Protein AF-A0A7L3M7T2-F1 (afdb_monomer_lite)

Foldseek 3Di:
DDPDAQFPDWDDDDPDIDTDGNDDDPDDDDDDDDDDDPDDDPPDDWDKDWDDDPPCPPDDIDIDTDDDDD

pLDDT: mean 78.97, std 12.84, range [40.62, 95.25]

Sequence (70 aa):
LENRTIVKKIEVKANVVYIYLEKLNDESQTFILQLEQVIQVKNLKPASIKIYDYYQPGGLQISSSSGVRS

Secondary structure (DSSP, 8-state):
------EEEEEEETTEEEEEES---SS-----------S--SSPPPEEEEE--TT-TTS--EEEEE----

InterPro domains:
  IPR009048 Alpha-macroglobulin, receptor-binding [PF07677] (4-58)
  IPR009048 Alpha-macroglobulin, receptor-binding [SM01361] (1-65)
  IPR036595 Alpha-macroglobulin, receptor-binding domain superfamily [G3DSA:2.60.40.690] (1-63)
  IPR036595 Alpha-macroglobulin, receptor-binding domain superfamily [SSF49410] (3-58)

Structure (mmCIF, N/CA/C/O backbone):
data_AF-A0A7L3M7T2-F1
#
_entry.id   AF-A0A7L3M7T2-F1
#
loop_
_atom_site.group_PDB
_atom_site.id
_atom_site.type_symbol
_atom_site.label_atom_id
_atom_site.label_alt_id
_atom_site.label_comp_id
_atom_site.label_asym_id
_atom_site.label_entity_id
_atom_site.label_seq_i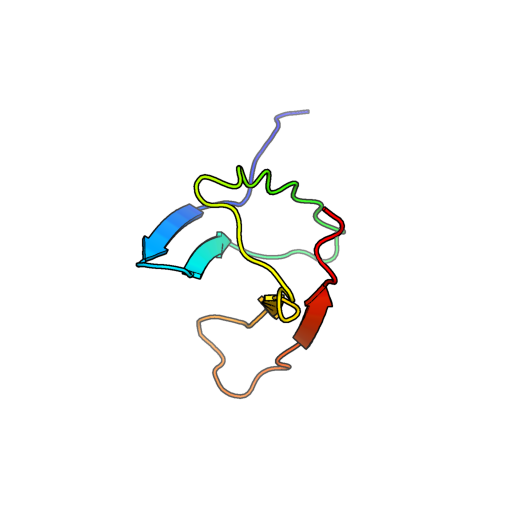d
_atom_site.pdbx_PDB_ins_code
_atom_site.Cartn_x
_atom_site.Cartn_y
_atom_site.Cartn_z
_atom_site.occupancy
_atom_site.B_iso_or_equiv
_atom_site.auth_seq_id
_atom_site.auth_comp_id
_atom_site.auth_asym_id
_atom_site.auth_atom_id
_atom_site.pdbx_PDB_model_num
ATOM 1 N N . LEU A 1 1 ? 23.245 4.452 -1.049 1.00 40.62 1 LEU A N 1
ATOM 2 C CA . LEU A 1 1 ? 22.095 3.841 -1.746 1.00 40.62 1 LEU A CA 1
ATOM 3 C C . LEU A 1 1 ? 20.879 4.667 -1.386 1.00 40.62 1 LEU A C 1
ATOM 5 O O . LEU A 1 1 ? 20.488 4.698 -0.228 1.00 40.62 1 LEU A O 1
ATOM 9 N N . GLU A 1 2 ? 20.412 5.468 -2.332 1.00 43.62 2 GLU A N 1
ATOM 10 C CA . GLU A 1 2 ? 19.290 6.381 -2.137 1.00 43.62 2 GLU A CA 1
ATOM 11 C C . GLU A 1 2 ? 18.003 5.563 -1.974 1.00 43.62 2 GLU A C 1
ATOM 13 O O . GLU A 1 2 ? 17.700 4.725 -2.821 1.00 43.62 2 GLU A O 1
ATOM 18 N N . ASN A 1 3 ? 17.253 5.798 -0.894 1.00 53.53 3 ASN A N 1
ATOM 19 C CA . ASN A 1 3 ? 15.901 5.270 -0.696 1.00 53.53 3 ASN A CA 1
ATOM 20 C C . ASN A 1 3 ? 14.958 5.893 -1.736 1.00 53.53 3 ASN A C 1
ATOM 22 O O . ASN A 1 3 ? 14.240 6.852 -1.454 1.00 53.53 3 ASN A O 1
ATOM 26 N N . ARG A 1 4 ? 14.984 5.380 -2.966 1.00 60.62 4 ARG A N 1
ATOM 27 C CA . ARG A 1 4 ? 14.045 5.775 -4.015 1.00 60.62 4 ARG A CA 1
ATOM 28 C C . ARG A 1 4 ? 12.774 4.962 -3.832 1.00 60.62 4 ARG A C 1
ATOM 30 O O . ARG A 1 4 ? 12.658 3.847 -4.323 1.00 60.62 4 ARG A O 1
ATOM 37 N N . THR A 1 5 ? 11.836 5.508 -3.065 1.00 76.56 5 THR A N 1
ATOM 38 C CA . THR A 1 5 ? 10.477 4.968 -3.037 1.00 76.56 5 THR A CA 1
ATOM 39 C C . THR A 1 5 ? 9.848 5.147 -4.419 1.00 76.56 5 THR A C 1
ATOM 41 O O . THR A 1 5 ? 9.868 6.241 -4.972 1.00 76.56 5 THR A O 1
ATOM 44 N N . ILE A 1 6 ? 9.290 4.077 -4.984 1.00 89.19 6 ILE A N 1
ATOM 45 C CA . ILE A 1 6 ? 8.544 4.122 -6.255 1.00 89.19 6 ILE A CA 1
ATOM 46 C C . ILE A 1 6 ? 7.088 4.570 -6.057 1.00 89.19 6 ILE A C 1
ATOM 48 O O . ILE A 1 6 ? 6.281 4.505 -6.984 1.00 89.19 6 ILE A O 1
ATOM 52 N N . VAL A 1 7 ? 6.714 4.972 -4.838 1.00 90.12 7 VAL A N 1
ATOM 53 C CA . VAL A 1 7 ? 5.373 5.474 -4.537 1.00 90.12 7 VAL A CA 1
ATOM 54 C C . VAL A 1 7 ? 5.215 6.852 -5.163 1.00 90.12 7 VAL A C 1
ATOM 56 O O . VAL A 1 7 ? 5.793 7.834 -4.706 1.00 90.12 7 VAL A O 1
ATOM 59 N N . LYS A 1 8 ? 4.375 6.925 -6.192 1.00 90.50 8 LYS A N 1
ATOM 60 C CA . LYS A 1 8 ? 4.036 8.161 -6.895 1.00 90.50 8 LYS A CA 1
ATOM 61 C C . LYS A 1 8 ? 3.001 8.983 -6.135 1.00 90.50 8 LYS A C 1
ATOM 63 O O . LYS A 1 8 ? 3.071 10.208 -6.103 1.00 90.50 8 LYS A O 1
ATOM 68 N N . LYS A 1 9 ? 1.986 8.312 -5.585 1.00 92.25 9 LYS A N 1
ATOM 69 C CA . LYS A 1 9 ? 0.857 8.965 -4.913 1.00 92.25 9 LYS A CA 1
ATOM 70 C C . LYS A 1 9 ? 0.180 8.015 -3.937 1.00 92.25 9 LYS A C 1
ATOM 72 O O . LYS A 1 9 ? 0.090 6.817 -4.194 1.00 92.25 9 LYS A O 1
ATOM 77 N N . ILE A 1 10 ? -0.367 8.578 -2.867 1.00 92.56 10 ILE A N 1
ATOM 78 C CA . ILE A 1 10 ? -1.306 7.900 -1.977 1.00 92.56 10 ILE A CA 1
ATOM 79 C C . ILE A 1 10 ? -2.625 8.674 -2.010 1.00 92.56 10 ILE A C 1
ATOM 81 O O . ILE A 1 10 ? -2.633 9.898 -1.877 1.00 92.56 10 ILE A O 1
ATOM 85 N N . GLU A 1 11 ? -3.737 7.970 -2.201 1.00 95.25 11 GLU A N 1
ATOM 86 C CA . GLU A 1 11 ? -5.084 8.519 -2.038 1.00 95.25 11 GLU A CA 1
ATOM 87 C C . GLU A 1 11 ? -5.849 7.701 -1.004 1.00 95.25 11 GLU A C 1
ATOM 89 O O . GLU A 1 11 ? -5.938 6.480 -1.109 1.00 95.25 11 GLU A O 1
ATOM 94 N N . VAL A 1 12 ? -6.455 8.376 -0.033 1.00 91.69 12 VAL A N 1
ATOM 95 C CA . VAL A 1 12 ? -7.343 7.744 0.946 1.00 91.69 12 VAL A CA 1
ATOM 96 C C . VAL A 1 12 ? -8.774 8.138 0.606 1.00 91.69 12 VAL A C 1
ATOM 98 O O . VAL A 1 12 ? -9.089 9.326 0.524 1.00 91.69 12 VAL A O 1
ATOM 101 N N . LYS A 1 13 ? -9.646 7.151 0.384 1.00 90.75 13 LYS A N 1
ATOM 102 C CA . LYS A 1 13 ? -11.078 7.364 0.125 1.00 90.75 13 LYS A CA 1
ATOM 103 C C . LYS A 1 13 ? -11.894 6.495 1.059 1.00 90.75 13 LYS A C 1
ATOM 105 O O . LYS A 1 13 ? -11.816 5.279 0.950 1.00 90.75 13 LYS A O 1
ATOM 110 N N . ALA A 1 14 ? -12.709 7.111 1.914 1.00 85.56 14 ALA A N 1
ATOM 111 C CA . ALA A 1 14 ? -13.546 6.426 2.902 1.00 85.56 14 ALA A CA 1
ATOM 112 C C . ALA A 1 14 ? -12.779 5.318 3.659 1.00 85.56 14 ALA A C 1
ATOM 114 O O . ALA A 1 14 ? -12.060 5.617 4.605 1.00 85.56 14 ALA A O 1
ATOM 115 N N . ASN A 1 15 ? -12.900 4.062 3.226 1.00 85.25 15 ASN A N 1
ATOM 116 C CA . ASN A 1 15 ? -12.283 2.870 3.811 1.00 85.25 15 ASN A CA 1
ATOM 117 C C . ASN A 1 15 ? -11.248 2.171 2.899 1.00 85.25 15 ASN A C 1
ATOM 119 O O . ASN A 1 15 ? -10.882 1.027 3.164 1.00 85.25 15 ASN A O 1
ATOM 123 N N . VAL A 1 16 ? -10.807 2.814 1.815 1.00 89.31 16 VAL A N 1
ATOM 124 C CA . VAL A 1 16 ? -9.846 2.270 0.846 1.00 89.31 16 VAL A CA 1
ATOM 125 C C . VAL A 1 16 ? -8.640 3.197 0.723 1.00 89.31 16 VAL A C 1
ATOM 127 O O . VAL A 1 16 ? -8.783 4.404 0.516 1.00 89.31 16 VAL A O 1
ATOM 130 N N . VAL A 1 17 ? -7.446 2.614 0.809 1.00 91.62 17 VAL A N 1
ATOM 131 C CA . VAL A 1 17 ? -6.176 3.286 0.520 1.00 91.62 17 VAL A CA 1
ATOM 132 C C . VAL A 1 17 ? -5.709 2.847 -0.864 1.00 91.62 17 VAL A C 1
ATOM 134 O O . VAL A 1 17 ? -5.526 1.657 -1.111 1.00 91.62 17 VAL A O 1
ATOM 137 N N . TYR A 1 18 ? -5.513 3.807 -1.762 1.00 92.56 18 TYR A N 1
ATOM 138 C CA . TYR A 1 18 ? -4.913 3.600 -3.074 1.00 92.56 18 TYR A CA 1
ATOM 139 C C . TYR A 1 18 ? -3.452 4.031 -3.024 1.00 92.56 18 TYR A C 1
ATOM 141 O O . TYR A 1 18 ? -3.147 5.173 -2.676 1.00 92.56 18 TYR A O 1
ATOM 149 N N . ILE A 1 19 ? -2.556 3.122 -3.395 1.00 91.69 19 ILE A N 1
ATOM 150 C CA . ILE A 1 19 ? -1.122 3.381 -3.500 1.00 91.69 19 ILE A CA 1
ATOM 151 C C . ILE A 1 19 ? -0.756 3.260 -4.976 1.00 91.69 19 ILE A C 1
ATOM 153 O O . ILE A 1 19 ? -0.860 2.186 -5.564 1.00 91.69 19 ILE A O 1
ATOM 157 N N . TYR A 1 20 ? -0.354 4.373 -5.577 1.00 91.56 20 TYR A N 1
ATOM 158 C CA . TYR A 1 20 ? 0.073 4.428 -6.968 1.00 91.56 20 TYR A CA 1
ATOM 159 C C . TYR A 1 20 ? 1.585 4.272 -7.011 1.00 91.56 20 TYR A C 1
ATOM 161 O O . TYR A 1 20 ? 2.309 5.110 -6.472 1.00 91.56 20 TYR A O 1
ATOM 169 N N . LEU A 1 21 ? 2.049 3.209 -7.655 1.00 90.94 21 LEU A N 1
ATOM 170 C CA . LEU A 1 21 ? 3.466 2.955 -7.893 1.00 90.94 21 LEU A CA 1
ATOM 171 C C . LEU A 1 21 ? 3.838 3.452 -9.297 1.00 90.94 21 LEU A C 1
ATOM 173 O O . LEU A 1 21 ? 3.001 3.412 -10.198 1.00 90.94 21 LEU A O 1
ATOM 177 N N . GLU A 1 22 ? 5.063 3.940 -9.490 1.00 87.94 22 GLU A N 1
ATOM 178 C CA . GLU A 1 22 ? 5.544 4.365 -10.811 1.00 87.94 22 GLU A CA 1
ATOM 179 C C . GLU A 1 22 ? 5.700 3.181 -11.769 1.00 87.94 22 GLU A C 1
ATOM 181 O O . GLU A 1 22 ? 4.936 3.039 -12.721 1.00 87.94 22 GLU A O 1
ATOM 186 N N . LYS A 1 23 ? 6.700 2.334 -11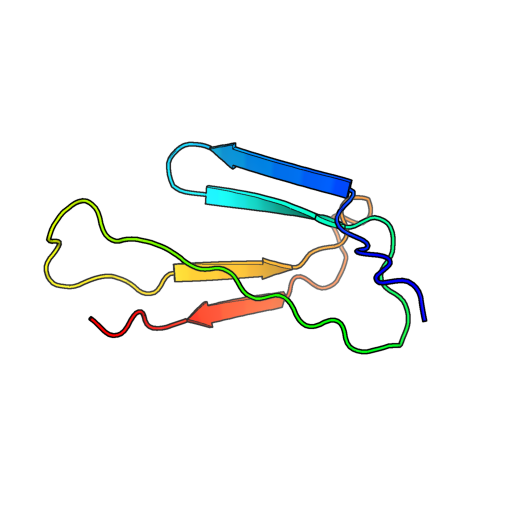.521 1.00 8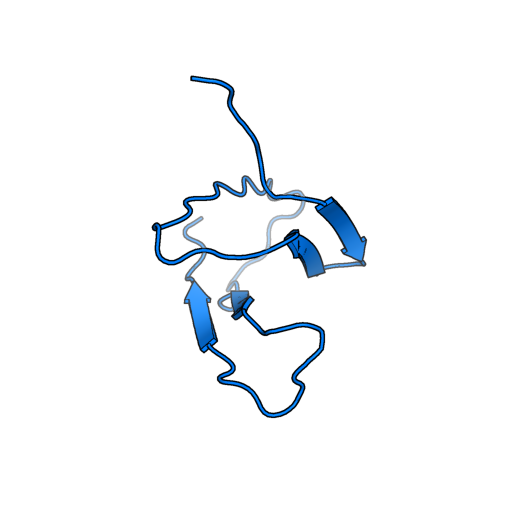3.94 23 LYS A N 1
ATOM 187 C CA . LYS A 1 23 ? 6.962 1.123 -12.293 1.00 83.94 23 LYS A CA 1
ATOM 188 C C . LYS A 1 23 ? 7.523 0.060 -11.361 1.00 83.94 23 LYS A C 1
ATOM 190 O O . LYS A 1 23 ? 8.468 0.321 -10.621 1.00 83.94 23 LYS A O 1
ATOM 195 N N . LEU A 1 24 ? 6.944 -1.134 -11.424 1.00 83.81 24 LEU A N 1
ATOM 196 C CA . LEU A 1 24 ? 7.534 -2.321 -10.816 1.00 83.81 24 LEU A CA 1
ATOM 197 C C . LEU A 1 24 ? 8.656 -2.843 -11.724 1.00 83.81 24 LEU A C 1
ATOM 199 O O . LEU A 1 24 ? 8.515 -2.862 -12.949 1.00 83.81 24 LEU A O 1
ATOM 203 N N . ASN A 1 25 ? 9.775 -3.223 -11.117 1.00 81.56 25 ASN A N 1
ATOM 204 C CA . ASN A 1 25 ? 10.857 -3.964 -11.758 1.00 81.56 25 ASN A CA 1
ATOM 205 C C . ASN A 1 25 ? 10.827 -5.428 -11.280 1.00 81.56 25 ASN A C 1
ATOM 207 O O . ASN A 1 25 ? 9.977 -5.801 -10.475 1.00 81.56 25 ASN A O 1
ATOM 211 N N . ASP A 1 26 ? 11.757 -6.250 -11.766 1.00 85.00 26 ASP A N 1
ATOM 212 C CA . ASP A 1 26 ? 11.860 -7.665 -11.372 1.00 85.00 26 ASP A CA 1
ATOM 213 C C . ASP A 1 26 ? 12.383 -7.853 -9.930 1.00 85.00 26 ASP A C 1
ATOM 215 O O . ASP A 1 26 ? 12.540 -8.976 -9.451 1.00 85.00 26 ASP A O 1
ATOM 219 N N . GLU A 1 27 ? 12.653 -6.758 -9.214 1.00 86.19 27 GLU A N 1
ATOM 220 C CA . GLU A 1 27 ? 13.085 -6.783 -7.822 1.00 86.19 27 GLU A CA 1
ATOM 221 C C . GLU A 1 27 ? 11.879 -6.757 -6.880 1.00 86.19 27 GLU A C 1
ATOM 223 O O . GLU A 1 27 ? 10.897 -6.038 -7.077 1.00 86.19 27 GLU A O 1
ATOM 228 N N . SER A 1 28 ? 11.970 -7.527 -5.796 1.00 84.31 28 SER A N 1
ATOM 229 C CA . SER A 1 28 ? 10.924 -7.553 -4.775 1.00 84.31 28 SER A CA 1
ATOM 230 C C . SER A 1 28 ? 10.826 -6.209 -4.056 1.00 84.31 28 SER A C 1
ATOM 232 O O . SER A 1 28 ? 11.801 -5.724 -3.486 1.00 84.31 28 SER A O 1
ATOM 234 N N . GLN A 1 29 ? 9.621 -5.645 -4.022 1.00 83.12 29 GLN A N 1
ATOM 235 C CA . GLN A 1 29 ? 9.316 -4.414 -3.299 1.00 83.12 29 GLN A CA 1
ATOM 236 C C . GLN A 1 29 ? 8.557 -4.745 -2.012 1.00 83.12 29 GLN A C 1
ATOM 238 O O . GLN A 1 29 ? 7.578 -5.492 -2.036 1.00 83.12 29 GLN A O 1
ATOM 243 N N . THR A 1 30 ? 8.997 -4.185 -0.884 1.00 85.88 30 THR A N 1
ATOM 244 C CA . THR A 1 30 ? 8.341 -4.367 0.419 1.00 85.88 30 THR A CA 1
ATOM 245 C C . THR A 1 30 ? 7.798 -3.037 0.914 1.00 85.88 30 THR A C 1
ATOM 247 O O . THR A 1 30 ? 8.536 -2.061 1.024 1.00 85.88 30 THR A O 1
ATOM 250 N N . PHE A 1 31 ? 6.511 -3.014 1.254 1.00 84.56 31 PHE A N 1
ATOM 251 C CA . PHE A 1 31 ? 5.832 -1.846 1.805 1.00 84.56 31 PHE A CA 1
ATOM 252 C C . PHE A 1 31 ? 5.201 -2.203 3.147 1.00 84.56 31 PHE A C 1
ATOM 254 O O . PHE A 1 31 ? 4.657 -3.294 3.314 1.00 84.56 31 PHE A O 1
ATOM 261 N N . ILE A 1 32 ? 5.248 -1.266 4.092 1.00 85.69 32 ILE A N 1
ATOM 262 C CA . ILE A 1 32 ? 4.631 -1.411 5.410 1.00 85.69 32 ILE A CA 1
ATOM 263 C C . ILE A 1 32 ? 3.500 -0.391 5.504 1.00 85.69 32 ILE A C 1
ATOM 265 O O . ILE A 1 32 ? 3.735 0.809 5.377 1.00 85.69 32 ILE A O 1
ATOM 269 N N . LEU A 1 33 ? 2.279 -0.874 5.733 1.00 84.25 33 LEU A N 1
ATOM 270 C CA . LEU A 1 33 ? 1.117 -0.042 6.025 1.00 84.25 33 LEU A CA 1
ATOM 271 C C . LEU A 1 33 ? 0.748 -0.219 7.498 1.00 84.25 33 LEU A C 1
ATOM 273 O O . LEU A 1 33 ? 0.442 -1.328 7.933 1.00 84.25 33 LEU A O 1
ATOM 277 N N . GLN A 1 34 ? 0.771 0.876 8.251 1.00 85.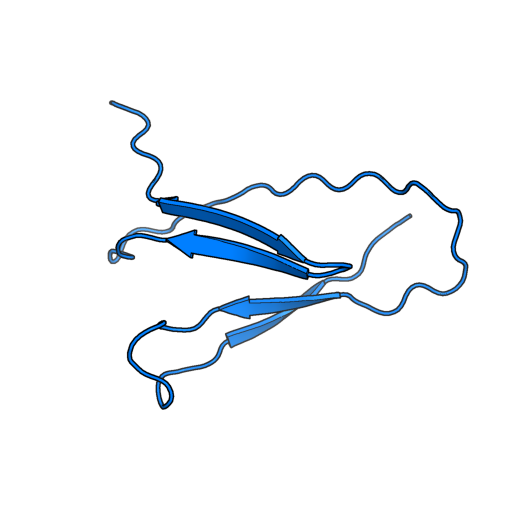94 34 GLN A N 1
ATOM 278 C CA . GLN A 1 34 ? 0.308 0.913 9.634 1.00 85.94 34 GLN A CA 1
ATOM 279 C C . GLN A 1 34 ? -1.098 1.509 9.666 1.00 85.94 34 GLN A C 1
ATOM 281 O O . GLN A 1 34 ? -1.340 2.565 9.083 1.00 85.94 34 GLN A O 1
ATOM 286 N N . LEU A 1 35 ? -2.026 0.808 10.315 1.00 83.56 35 LEU A N 1
ATOM 287 C CA . LEU A 1 35 ? -3.416 1.224 10.465 1.00 83.56 35 LEU A CA 1
ATOM 288 C C . LEU A 1 35 ? -3.728 1.343 11.952 1.00 83.56 35 LEU A C 1
ATOM 290 O O . LEU A 1 35 ? -3.419 0.434 12.720 1.00 83.56 35 LEU A O 1
ATOM 294 N N . GLU A 1 36 ? -4.365 2.442 12.340 1.00 84.81 36 GLU A N 1
ATOM 295 C CA . GLU A 1 36 ? -4.848 2.645 13.701 1.00 84.81 36 GLU A CA 1
ATOM 296 C C . GLU A 1 36 ? -6.359 2.417 13.756 1.00 84.81 36 GLU A C 1
ATOM 298 O O . GLU A 1 36 ? -7.128 2.952 12.951 1.00 84.81 36 GLU A O 1
ATOM 303 N N . GLN A 1 37 ? -6.796 1.600 14.712 1.00 81.00 37 GLN A N 1
ATOM 304 C CA . GLN A 1 37 ? -8.209 1.346 14.928 1.00 81.00 37 GLN A CA 1
ATOM 305 C C . GLN A 1 37 ? -8.825 2.468 15.770 1.00 81.00 37 GLN A C 1
ATOM 307 O O . GLN A 1 37 ? -8.637 2.523 16.980 1.00 81.00 37 GLN A O 1
ATOM 312 N N . VAL A 1 38 ? -9.628 3.322 15.134 1.00 83.75 38 VAL A N 1
ATOM 313 C CA . VAL A 1 38 ? -10.283 4.456 15.813 1.00 83.75 38 VAL A CA 1
ATOM 314 C C . VAL A 1 38 ? -11.563 4.041 16.553 1.00 83.75 38 VAL A C 1
ATOM 316 O O . VAL A 1 38 ? -11.929 4.640 17.560 1.00 83.75 38 VAL A O 1
ATOM 319 N N . ILE A 1 39 ? -12.264 3.005 16.075 1.00 84.44 39 ILE A N 1
ATOM 320 C CA . ILE A 1 39 ? -13.527 2.526 16.662 1.00 84.44 39 ILE A CA 1
ATOM 321 C C . ILE A 1 39 ? -13.431 1.026 16.931 1.00 84.44 39 ILE A C 1
ATOM 323 O O . ILE A 1 39 ? -13.007 0.249 16.075 1.00 84.44 39 ILE A O 1
ATOM 327 N N . GLN A 1 40 ? -13.864 0.604 18.119 1.00 83.38 40 GLN A N 1
ATOM 328 C CA . GLN A 1 40 ? -13.950 -0.805 18.498 1.00 83.38 40 GLN A CA 1
ATOM 329 C C . GLN A 1 40 ? -15.071 -1.509 17.719 1.00 83.38 40 GLN A C 1
ATOM 331 O O . GLN A 1 40 ? -16.252 -1.249 17.941 1.00 83.38 40 GLN A O 1
ATOM 336 N N . VAL A 1 41 ? -14.700 -2.410 16.804 1.00 80.88 41 VAL A N 1
ATOM 337 C CA . VAL A 1 41 ? -15.639 -3.210 16.005 1.00 80.88 41 VAL A CA 1
ATOM 338 C C . VAL A 1 41 ? -15.444 -4.682 16.353 1.00 80.88 41 VAL A C 1
ATOM 340 O O . VAL A 1 41 ? -14.329 -5.194 16.315 1.00 80.88 41 VAL A O 1
ATOM 343 N N . LYS A 1 42 ? -16.535 -5.376 16.690 1.00 81.19 42 LYS A N 1
ATOM 344 C CA . LYS A 1 42 ? -16.528 -6.827 16.925 1.00 81.19 42 LYS A CA 1
ATOM 345 C C . LYS A 1 42 ? -16.731 -7.572 15.601 1.00 81.19 42 LYS A C 1
ATOM 347 O O . LYS A 1 42 ? -17.463 -7.095 14.740 1.00 81.19 42 LYS A O 1
ATOM 352 N N . ASN A 1 43 ? -16.132 -8.758 15.468 1.00 78.38 43 ASN A N 1
ATOM 353 C CA . ASN A 1 43 ? -16.250 -9.638 14.294 1.00 78.38 43 ASN A CA 1
ATOM 354 C C . ASN A 1 43 ? -15.777 -8.989 12.978 1.00 78.38 43 ASN A C 1
ATOM 356 O O . ASN A 1 43 ? -16.497 -8.993 11.976 1.00 78.38 43 ASN A O 1
ATOM 360 N N . LEU A 1 44 ? -14.564 -8.425 12.983 1.00 78.81 44 LEU A N 1
ATOM 361 C CA . LEU A 1 44 ? -13.943 -7.844 11.791 1.00 78.81 44 LEU A CA 1
ATOM 362 C C . LEU A 1 44 ? -13.901 -8.861 10.643 1.00 78.81 44 LEU A C 1
ATOM 364 O O . LEU A 1 44 ? -13.378 -9.967 10.782 1.00 78.81 44 LEU A O 1
ATOM 368 N N . LYS A 1 45 ? -14.437 -8.465 9.487 1.00 81.81 45 LYS A N 1
ATOM 369 C CA . LYS A 1 45 ? -14.242 -9.214 8.245 1.00 81.81 45 LYS A CA 1
ATOM 370 C C . LYS A 1 45 ? -12.813 -8.972 7.732 1.00 81.81 45 LYS A C 1
ATOM 372 O O . LYS A 1 45 ? -12.311 -7.860 7.899 1.00 81.81 45 LYS A O 1
ATOM 377 N N . PRO A 1 46 ? -12.170 -9.966 7.093 1.00 82.88 46 PRO A N 1
ATOM 378 C CA . PRO A 1 46 ? -10.866 -9.777 6.466 1.00 82.88 46 PRO A CA 1
ATOM 379 C C . PRO A 1 46 ? -10.872 -8.613 5.473 1.00 82.88 46 PRO A C 1
ATOM 381 O O . PRO A 1 46 ? -11.842 -8.421 4.733 1.00 82.88 46 PRO A O 1
ATOM 384 N N . ALA A 1 47 ? -9.772 -7.866 5.428 1.00 84.31 47 ALA A N 1
ATOM 385 C CA . ALA A 1 47 ? -9.561 -6.853 4.404 1.00 84.31 47 ALA A CA 1
ATOM 386 C C . ALA A 1 47 ? -8.993 -7.512 3.140 1.00 84.31 47 ALA A C 1
ATOM 388 O O . ALA A 1 47 ? -8.250 -8.491 3.209 1.00 84.31 47 ALA A O 1
ATOM 389 N N . SER A 1 48 ? -9.356 -6.978 1.976 1.00 87.19 48 SER A N 1
ATOM 390 C CA . SER A 1 48 ? -8.802 -7.418 0.694 1.00 87.19 48 SER A CA 1
ATOM 391 C C . SER A 1 48 ? -7.742 -6.436 0.222 1.00 87.19 48 SER A C 1
ATOM 393 O O . SER A 1 48 ? -7.979 -5.229 0.216 1.00 87.19 48 SER A O 1
ATOM 395 N N . ILE A 1 49 ? -6.611 -6.957 -0.233 1.00 88.12 49 ILE A N 1
ATOM 396 C CA . ILE A 1 49 ? -5.586 -6.199 -0.946 1.00 88.12 49 ILE A CA 1
ATOM 397 C C . ILE A 1 49 ? -5.676 -6.605 -2.413 1.00 88.12 49 ILE A C 1
ATOM 399 O O . ILE A 1 49 ? -5.737 -7.794 -2.722 1.00 88.12 49 ILE A O 1
ATOM 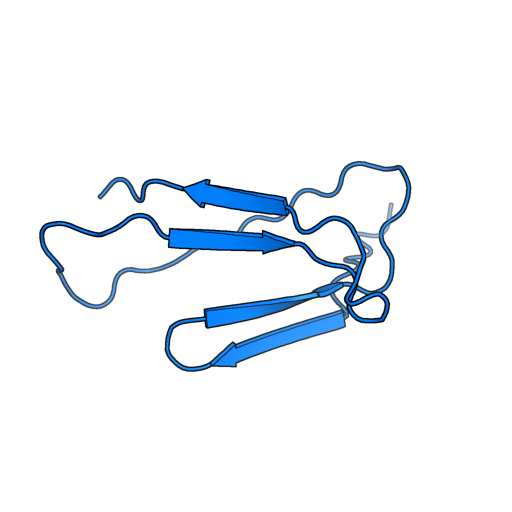403 N N . LYS A 1 50 ? -5.708 -5.620 -3.314 1.00 87.88 50 LYS A N 1
ATOM 404 C CA . LYS A 1 50 ? -5.698 -5.836 -4.764 1.00 87.88 50 LYS A CA 1
ATOM 405 C C . LYS A 1 50 ? -4.480 -5.157 -5.364 1.00 87.88 50 LYS A C 1
ATOM 407 O O . LYS A 1 50 ? -4.270 -3.970 -5.131 1.00 87.88 50 LYS A O 1
ATOM 412 N N . ILE A 1 51 ? -3.724 -5.90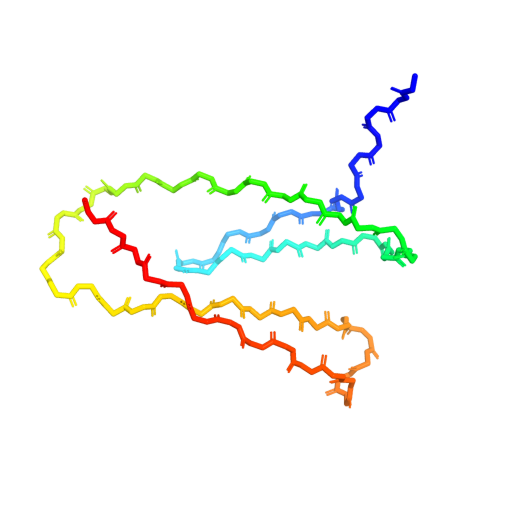7 -6.155 1.00 87.75 51 ILE A N 1
ATOM 413 C CA . ILE A 1 51 ? -2.602 -5.397 -6.942 1.00 87.75 51 ILE A CA 1
ATOM 414 C C . ILE A 1 51 ? -2.960 -5.601 -8.411 1.00 87.75 51 ILE A C 1
ATOM 416 O O . ILE A 1 51 ? -3.357 -6.700 -8.805 1.00 87.75 51 ILE A O 1
ATOM 420 N N . TYR A 1 52 ? -2.878 -4.534 -9.201 1.00 86.12 52 TYR A N 1
ATOM 421 C CA . TYR A 1 52 ? -3.186 -4.557 -10.627 1.00 86.12 52 TYR A CA 1
ATOM 422 C C . TYR A 1 52 ? -2.357 -3.513 -11.381 1.00 86.12 52 TYR A C 1
ATOM 424 O O . TYR A 1 52 ? -1.962 -2.492 -10.815 1.00 86.12 52 TYR A O 1
ATOM 432 N N . ASP A 1 53 ? -2.115 -3.769 -12.665 1.00 85.62 53 ASP A N 1
ATOM 433 C CA . ASP A 1 53 ? -1.520 -2.799 -13.584 1.00 85.62 53 ASP A CA 1
ATOM 434 C C . ASP A 1 53 ? -2.580 -1.758 -13.980 1.00 85.62 53 ASP A C 1
ATOM 436 O O . ASP A 1 53 ? -3.646 -2.095 -14.499 1.00 85.62 53 ASP A O 1
ATOM 440 N N . TYR A 1 54 ? -2.294 -0.482 -13.713 1.00 82.19 54 TYR A N 1
ATOM 441 C CA . TYR A 1 54 ? -3.226 0.626 -13.926 1.00 82.19 54 TYR A CA 1
ATOM 442 C C . TYR A 1 54 ? -3.628 0.814 -15.399 1.00 82.19 54 TYR A C 1
ATOM 444 O O . TYR A 1 54 ? -4.742 1.265 -15.664 1.00 82.19 54 TYR A O 1
ATOM 452 N N . TYR A 1 55 ? -2.760 0.456 -16.351 1.00 81.19 55 TYR A N 1
ATOM 453 C CA . TYR A 1 55 ? -3.022 0.639 -17.785 1.00 81.19 55 TYR A CA 1
ATOM 454 C C . TYR A 1 55 ? -3.395 -0.657 -18.513 1.00 81.19 55 TYR A C 1
ATOM 456 O O . TYR A 1 55 ? -3.758 -0.608 -19.688 1.00 81.19 55 TYR A O 1
ATOM 464 N N . GLN A 1 56 ? -3.356 -1.806 -17.833 1.00 79.25 56 GLN A N 1
ATOM 465 C CA . GLN A 1 56 ? -3.747 -3.098 -18.401 1.00 79.25 56 GLN A CA 1
ATOM 466 C C . GLN A 1 56 ? -4.909 -3.717 -17.613 1.00 79.25 56 GLN A C 1
ATOM 468 O O . GLN A 1 56 ? -4.708 -4.635 -16.818 1.00 79.25 56 GLN A O 1
ATOM 473 N N . PRO A 1 57 ? -6.156 -3.275 -17.854 1.00 62.47 57 PRO A N 1
ATOM 474 C CA . PRO A 1 57 ? -7.329 -3.767 -17.129 1.00 62.47 57 PRO A CA 1
ATOM 475 C C . PRO A 1 57 ? -7.655 -5.260 -17.357 1.00 62.47 57 PRO A C 1
ATOM 477 O O . PRO A 1 57 ? -8.522 -5.790 -16.668 1.00 62.47 57 PRO A O 1
ATOM 480 N N . GLY A 1 58 ? -6.968 -5.947 -18.284 1.00 63.38 58 GLY A N 1
ATOM 481 C CA . GLY A 1 58 ? -7.028 -7.405 -18.479 1.00 63.38 58 GLY A CA 1
ATOM 482 C C . GLY A 1 58 ? -5.831 -8.187 -17.912 1.00 63.38 58 GLY A C 1
ATOM 483 O O . GLY A 1 58 ? -5.756 -9.398 -18.106 1.00 63.38 58 GLY A O 1
ATOM 484 N N . GLY A 1 59 ? -4.881 -7.508 -17.258 1.00 61.69 59 GLY A N 1
ATOM 485 C CA . GLY A 1 59 ? -3.712 -8.123 -16.628 1.00 61.69 59 GLY A CA 1
ATOM 486 C C . GLY A 1 59 ? -4.055 -8.898 -15.350 1.00 61.69 59 GLY A C 1
ATOM 487 O O . GLY A 1 59 ? -5.148 -8.773 -14.796 1.00 61.69 59 GLY A O 1
ATOM 488 N N . LEU A 1 60 ? -3.107 -9.713 -14.875 1.00 61.66 60 LEU A N 1
ATOM 489 C CA . LEU A 1 60 ? -3.262 -10.556 -13.686 1.00 61.66 60 LEU A CA 1
ATOM 490 C C . LEU A 1 60 ? -3.655 -9.711 -12.461 1.00 61.66 60 LEU A C 1
ATOM 492 O O . LEU A 1 60 ? -2.866 -8.913 -11.960 1.00 61.66 60 LEU A O 1
ATOM 496 N N . GLN A 1 61 ? -4.877 -9.909 -11.967 1.00 62.56 61 GLN A N 1
ATOM 497 C CA . GLN A 1 61 ? -5.349 -9.300 -10.730 1.00 62.56 61 GLN A CA 1
ATOM 498 C C . GLN A 1 61 ? -5.031 -10.250 -9.578 1.00 62.56 61 GLN A C 1
ATOM 500 O O . GLN A 1 61 ? -5.616 -11.328 -9.476 1.00 62.56 61 GLN A O 1
ATOM 505 N N . ILE A 1 62 ? -4.104 -9.858 -8.708 1.00 65.44 62 ILE A N 1
ATOM 506 C CA . ILE A 1 62 ? -3.787 -10.643 -7.514 1.00 65.44 62 ILE A CA 1
ATOM 507 C C . ILE A 1 62 ? -4.574 -10.045 -6.354 1.00 65.44 62 ILE A C 1
ATOM 509 O O . ILE A 1 62 ? -4.396 -8.875 -6.003 1.00 65.44 62 ILE A O 1
ATOM 513 N N . SER A 1 63 ? -5.459 -10.850 -5.769 1.00 68.44 63 SER A N 1
ATOM 514 C CA . SER A 1 63 ? -6.164 -10.515 -4.537 1.00 68.44 63 SER A CA 1
ATOM 515 C C . SER A 1 63 ? -5.662 -11.385 -3.396 1.00 68.44 63 SER A C 1
ATOM 517 O O . SER A 1 63 ? -5.728 -12.611 -3.487 1.00 68.44 63 SER A O 1
ATOM 519 N N . SER A 1 64 ? -5.220 -10.765 -2.308 1.00 70.94 64 SER A N 1
ATOM 520 C CA . SER A 1 64 ? -4.952 -11.459 -1.049 1.00 70.94 64 SER A CA 1
ATOM 521 C C . SER A 1 64 ? -5.906 -10.955 0.031 1.00 70.94 64 SER A C 1
ATOM 523 O O . SER A 1 64 ? -6.282 -9.782 0.057 1.00 70.94 64 SER A O 1
ATOM 525 N N . SER A 1 65 ? -6.344 -11.854 0.910 1.00 64.00 65 SER A N 1
ATOM 526 C CA . SER A 1 65 ? -7.140 -11.514 2.089 1.00 64.00 65 SER A CA 1
ATOM 527 C C . SER A 1 65 ? -6.257 -11.600 3.326 1.00 64.00 65 SER A C 1
ATOM 529 O O . SER A 1 65 ? -5.740 -12.677 3.630 1.00 64.00 65 SER A O 1
ATOM 531 N N . SER A 1 66 ? -6.088 -10.495 4.047 1.00 64.06 66 SER A N 1
ATOM 532 C CA . SER A 1 66 ? -5.374 -10.482 5.324 1.00 64.06 66 SER A CA 1
ATOM 533 C C . SER A 1 66 ? -6.367 -10.482 6.488 1.00 64.06 66 SER A C 1
ATOM 535 O O . SER A 1 66 ? -7.366 -9.758 6.496 1.00 64.06 66 SER A O 1
ATOM 537 N N . GLY A 1 67 ? -6.110 -11.336 7.480 1.00 58.69 67 GLY A N 1
ATOM 538 C CA . GLY A 1 67 ? -6.815 -11.297 8.757 1.00 58.69 67 GLY A CA 1
ATOM 539 C C . GLY A 1 67 ? -6.232 -10.189 9.628 1.00 58.69 67 GLY A C 1
ATOM 540 O O . GLY A 1 67 ? -5.028 -10.177 9.876 1.00 58.69 67 GLY A O 1
ATOM 541 N N . VAL A 1 68 ? -7.071 -9.268 10.099 1.00 56.34 68 VAL A N 1
ATOM 542 C CA . VAL A 1 68 ? -6.669 -8.285 11.111 1.00 56.34 68 VAL A CA 1
ATOM 543 C C . VAL A 1 68 ? -6.751 -8.982 12.467 1.00 56.34 68 VAL A C 1
ATOM 545 O O . VAL A 1 68 ? -7.837 -9.370 12.897 1.00 56.34 68 VAL A O 1
ATOM 548 N N . ARG A 1 69 ? -5.605 -9.204 13.116 1.00 54.09 69 ARG A N 1
ATOM 549 C CA . ARG A 1 69 ? -5.574 -9.617 14.524 1.00 54.09 69 ARG A CA 1
ATOM 550 C C . ARG A 1 69 ? -5.726 -8.358 15.375 1.00 54.09 69 ARG A C 1
ATOM 552 O O . ARG A 1 69 ? -4.984 -7.404 15.159 1.00 54.09 69 ARG A O 1
ATOM 559 N N . SER A 1 70 ? -6.733 -8.362 16.250 1.00 52.00 70 SER A N 1
ATOM 560 C CA . SER A 1 70 ? -6.923 -7.346 17.292 1.00 52.00 70 SER A CA 1
ATOM 561 C C . SER A 1 70 ? -5.896 -7.504 18.406 1.00 52.00 70 SER A C 1
ATOM 563 O O . SER A 1 70 ? -5.290 -8.596 18.508 1.00 52.00 70 SER A O 1
#

Radius of gyration: 14.66 Å; chains: 1; bounding box: 39×20×37 Å

Organism: NCBI:txid2585811

=== Feature glossary ===
Key to the feature types in this record:

pLDDT. pLDDT is the predicted lDDT-Cα score: AlphaFold's confidence that the local environment of each residue (all inter-atomic distances within 15 Å) is correctly placed. It is a per-residue number between 0 and 100, with higher meaning more reliable.

Radius of gyration, Cα contacts, bounding box. The geometric summary reports three shape descriptors. Rg (radius of gyration) measures how spread out the Cα atoms are about their centre of mass; compact globular proteins have small Rg, elongated or unfolded ones large. Cα contacts (<8 Å, |i−j|>4) count long-range residue pairs in spatial proximity — high for tightly packed folds, near zero for rods or random coil. The bounding-box extents give the protein's footprint along x, y, z in Å.

Backbone torsions (φ/ψ). Backbone dihedral angles. Every residue except chain termini has a φ (preceding-C → N → Cα → C) and a ψ (N → Cα → C → next-N). They are reported in degrees following the IUPAC sign convention. Secondary structure is essentially a statement about which (φ, ψ) basin each residue occupies.

Contact-map, Ramachandran, and PAE plots. Plot images: a contact map (which residues are close in 3D, as an N×N binary image), a Ramachandran scatter (backbone torsion angles, revealing secondary-structure composition at a glance), and — for AlphaFold structures — a PAE heatmap (pairwise prediction confidence).

Predicted aligned error. Predicted Aligned Error (PAE) is an AlphaFold confidence matrix: entry (i, j) is the expected error in the position of residue j, in ångströms, when the prediction is superimposed on the true structure at residue i. Low PAE within a block of residues means that block is internally rigid and well-predicted; high PAE between two blocks means their relative placement is uncertain even if each block individually is confident.

Secondary structure (3-state, P-SEA). Three-state secondary structure (P-SEA) collapses the eight DSSP classes into helix (a), strand (b), and coil (c). P-SEA assigns these from Cα geometry alone — distances and angles — without requiring backbone oxygens, so it works on any Cα trace.

Solvent-accessible surface area. Solvent-accessible surface area (SASA) is the area in Å² traced out by the centre of a 1.4 Å probe sphere (a water molecule) rolled over the protein's van der Waals surface (Shrake–Rupley / Lee–Richards construction). Buried residues have near-zero SASA; fully exposed residues can exceed 200 Å². The total SASA scales roughly with the number of surface residues.

Foldseek 3Di. The Foldseek 3Di string encodes local tertiary geometry as a 20-letter alphabet — one character per residue — derived from the relative positions of nearby Cα atoms. Unlike the amino-acid sequence, 3Di is a direct function of the 3D structure, so two proteins with the same fold have similar 3Di strings even at low sequence identity.

B-factor. For experimental (PDB) structures, the B-factor (temperature factor) quantifies the positional spread of each atom in the crystal — a combination of thermal vibration and static disorder — in units of Å². High B-factors mark flexible loops or poorly resolved regions; low B-factors mark the rigid, well-ordered core.

mmCIF coordinates. The mmCIF block holds the 3D Cartesian coordinates of each backbone atom (N, Cα, C, O) in ångströms. mmCIF is the PDB's canonical archive format — a tagged-loop text representation of the atomic model.

InterPro / GO / CATH / organism. Functional annotations link the protein to curated databases. InterPro entries identify conserved domains and families by matching the sequence against member-database signatures (Pfam, PROSITE, CDD, …). Gene Ontology (GO) terms describe molecular function, biological process, and cellular component in a controlled vocabulary. CATH places the structure in a hierarchical fold classification (Class/Architecture/Topology/Homologous-superfamily). The organism is the source species.

Rendered structure images. Structure images are PyMOL renders from six orthogonal camera directions. Cartoon representation draws helices as coils and strands as arrows; sticks shows the backbone as bonds; surface shows the solvent-excluded envelope. Rainbow coloring maps sequence position to hue (blue→red, N→C); chain coloring assigns a distinct color per polypeptide.

Sequence. This is the polypeptide sequence — one letter per residue, N-terminus first. Length ranges from a few dozen residues for small domains to over a thousand for large multi-domain proteins.

Secondary structure (8-state, DSSP). The SS8 string is DSSP's per-residue secondary-structure call. α-helix (H) means an i→i+4 H-bond ladder; β-strand (E) means the residue participates in a β-sheet; 3₁₀ (G) and π (I) are tighter and wider helices; T/S are turns/bends; '-' is loop.

Nearest PDB structures. Structural nearest neighbors (via Foldseek easy-search vs the PDB). Reported per hit: target PDB id, E-value, and alignment TM-score. A TM-score above ~0.5 is the conventional threshold for 'same fold'.